Protein AF-A0A3S8SAX3-F1 (afdb_monomer_lite)

Radius of gyration: 21.67 Å; chains: 1; bounding box: 53×35×50 Å

Structure (mmCIF, N/CA/C/O backbone):
data_AF-A0A3S8SAX3-F1
#
_entry.id   AF-A0A3S8SAX3-F1
#
loop_
_atom_site.group_PDB
_atom_site.id
_atom_site.type_symbol
_atom_site.label_atom_id
_atom_site.label_alt_id
_atom_site.label_comp_id
_atom_site.label_asym_id
_atom_site.label_entity_id
_atom_site.label_seq_id
_atom_site.pdbx_PDB_ins_code
_atom_site.Cartn_x
_atom_site.Cartn_y
_atom_site.Cartn_z
_atom_site.occupancy
_atom_site.B_iso_or_equiv
_atom_site.auth_seq_id
_atom_site.auth_comp_id
_atom_site.auth_asym_id
_atom_site.auth_atom_id
_atom_site.pdbx_PDB_model_num
ATOM 1 N N . MET A 1 1 ? 26.291 -13.967 -20.098 1.00 47.25 1 MET A N 1
ATOM 2 C CA . MET A 1 1 ? 26.233 -12.532 -19.751 1.00 47.25 1 MET A CA 1
ATOM 3 C C . MET A 1 1 ? 26.384 -11.761 -21.045 1.00 47.25 1 MET A C 1
ATOM 5 O O . MET A 1 1 ? 27.434 -11.893 -21.641 1.00 47.25 1 MET A O 1
ATOM 9 N N . ASN A 1 2 ? 25.347 -11.063 -21.510 1.00 34.44 2 ASN A N 1
ATOM 10 C CA . ASN A 1 2 ? 25.427 -10.096 -22.610 1.00 34.44 2 ASN A CA 1
ATOM 11 C C . ASN A 1 2 ? 24.348 -9.038 -22.366 1.00 34.44 2 ASN A C 1
ATOM 13 O O . ASN A 1 2 ? 23.175 -9.381 -22.233 1.00 34.44 2 ASN A O 1
ATOM 17 N N . VAL A 1 3 ? 24.758 -7.776 -22.246 1.00 44.22 3 VAL A N 1
ATOM 18 C CA . VAL A 1 3 ? 23.877 -6.632 -21.983 1.00 44.22 3 VAL A CA 1
ATOM 19 C C . VAL A 1 3 ? 24.352 -5.479 -22.855 1.00 44.22 3 VAL A C 1
ATOM 21 O O . VAL A 1 3 ? 25.465 -5.005 -22.658 1.00 44.22 3 VAL A O 1
ATOM 24 N N . TRP A 1 4 ? 23.524 -5.030 -23.798 1.00 46.09 4 TRP A N 1
ATOM 25 C CA . TRP A 1 4 ? 23.730 -3.771 -24.519 1.00 46.09 4 TRP A CA 1
ATOM 26 C C . TRP A 1 4 ? 22.393 -3.190 -24.969 1.00 46.09 4 TRP A C 1
ATOM 28 O O . TRP A 1 4 ? 21.676 -3.818 -25.742 1.00 46.09 4 TRP A O 1
ATOM 38 N N . LEU A 1 5 ? 22.074 -1.987 -24.486 1.00 54.28 5 LEU A N 1
ATOM 39 C CA . LEU A 1 5 ? 20.895 -1.203 -24.860 1.00 54.28 5 LEU A CA 1
ATOM 40 C C . LEU A 1 5 ? 21.219 0.305 -24.816 1.00 54.28 5 LEU A C 1
ATOM 42 O O . LEU A 1 5 ? 22.163 0.708 -24.131 1.00 54.28 5 LEU A O 1
ATOM 46 N N . PRO A 1 6 ? 20.484 1.127 -25.591 1.00 46.47 6 PRO A N 1
ATOM 47 C CA . PRO A 1 6 ? 20.923 2.444 -26.051 1.00 46.47 6 PRO A CA 1
ATOM 48 C C . PRO A 1 6 ? 21.051 3.492 -24.931 1.00 46.47 6 PRO A C 1
ATOM 50 O O . PRO A 1 6 ? 20.466 3.343 -23.854 1.00 46.47 6 PRO A O 1
ATOM 53 N N . PRO A 1 7 ? 21.810 4.578 -25.178 1.00 49.22 7 PRO A N 1
ATOM 54 C CA . PRO A 1 7 ? 22.064 5.616 -24.187 1.00 49.22 7 PRO A CA 1
ATOM 55 C C . PRO A 1 7 ? 20.775 6.304 -23.727 1.00 49.22 7 PRO A C 1
ATOM 57 O O . PRO A 1 7 ? 19.848 6.552 -24.502 1.00 49.22 7 PRO A O 1
ATOM 60 N N . LYS A 1 8 ? 20.743 6.670 -22.444 1.00 50.56 8 LYS A N 1
ATOM 61 C CA . LYS A 1 8 ? 19.653 7.438 -21.836 1.00 50.56 8 LYS A CA 1
ATOM 62 C C . LYS A 1 8 ? 19.552 8.812 -22.524 1.00 50.56 8 LYS A C 1
ATOM 64 O O . LYS A 1 8 ? 20.523 9.574 -22.517 1.00 50.56 8 LYS A O 1
ATOM 69 N N . ARG A 1 9 ? 18.391 9.148 -23.116 1.00 52.78 9 ARG A N 1
ATOM 70 C CA . ARG A 1 9 ? 18.131 10.483 -23.702 1.00 52.78 9 ARG A CA 1
ATOM 71 C C . ARG A 1 9 ? 18.421 11.561 -22.645 1.00 52.78 9 ARG A C 1
ATOM 73 O O . ARG A 1 9 ? 17.818 11.549 -21.578 1.00 52.78 9 ARG A O 1
ATOM 80 N N . GLY A 1 10 ? 19.358 12.465 -22.942 1.00 56.50 10 GLY A N 1
ATOM 81 C CA . GLY A 1 10 ? 19.693 13.625 -22.103 1.00 56.50 10 GLY A CA 1
ATOM 82 C C . GLY A 1 10 ? 20.978 13.527 -21.270 1.00 56.50 10 GLY A C 1
ATOM 83 O O . GLY A 1 10 ? 21.376 14.526 -20.682 1.00 56.50 10 GLY A O 1
ATOM 84 N N . SER A 1 11 ? 21.678 12.387 -21.238 1.00 58.81 11 SER A N 1
ATOM 85 C CA . SER A 1 11 ? 22.960 12.274 -20.518 1.00 58.81 11 SER A CA 1
ATOM 86 C C . SER A 1 11 ? 24.040 11.626 -21.379 1.00 58.81 11 SER A C 1
ATOM 88 O O . SER A 1 11 ? 24.115 10.399 -21.470 1.00 58.81 11 SER A O 1
ATOM 90 N N . LYS A 1 12 ? 24.891 12.453 -22.006 1.00 58.94 12 LYS A N 1
ATOM 91 C CA . LYS A 1 12 ? 26.081 11.986 -22.735 1.00 58.94 12 LYS A CA 1
ATOM 92 C C . LYS A 1 12 ? 26.962 11.157 -21.786 1.00 58.94 12 LYS A C 1
ATOM 94 O O . LYS A 1 12 ? 27.283 11.614 -20.695 1.00 58.94 12 LYS A O 1
ATOM 99 N N . GLY A 1 13 ? 27.312 9.934 -22.188 1.00 64.06 13 GLY A N 1
ATOM 100 C CA . GLY A 1 13 ? 28.240 9.063 -21.452 1.00 64.06 13 GLY A CA 1
ATOM 101 C C . GLY A 1 13 ? 27.649 8.198 -20.329 1.00 64.06 13 GLY A C 1
ATOM 102 O O . GLY A 1 13 ? 28.411 7.508 -19.662 1.00 64.06 13 GLY A O 1
ATOM 103 N N . LYS A 1 14 ? 26.324 8.187 -20.107 1.00 69.12 14 LYS A N 1
ATOM 104 C CA . LYS A 1 14 ? 25.689 7.281 -19.127 1.00 69.12 14 LYS A CA 1
ATOM 105 C C . LYS A 1 14 ? 24.971 6.127 -19.830 1.00 69.12 14 LYS A C 1
ATOM 107 O O . LYS A 1 14 ? 24.024 6.351 -20.587 1.00 69.12 14 LYS A O 1
ATOM 112 N N . TYR A 1 15 ? 25.404 4.903 -19.541 1.00 76.00 15 TYR A N 1
ATOM 113 C CA . TYR A 1 15 ? 24.783 3.664 -20.013 1.00 76.00 15 TYR A CA 1
ATOM 114 C C . TYR A 1 15 ? 23.818 3.115 -18.957 1.00 76.00 15 TYR A C 1
ATOM 116 O O . TYR A 1 15 ? 24.064 3.247 -17.757 1.00 76.00 15 TYR A O 1
ATOM 124 N N . LEU A 1 16 ? 22.720 2.498 -19.398 1.00 77.75 16 LEU A N 1
ATOM 125 C CA . LEU A 1 16 ? 21.831 1.721 -18.535 1.00 77.75 16 LEU A CA 1
ATOM 126 C C . LEU A 1 16 ? 22.184 0.241 -18.697 1.00 77.75 16 LEU A C 1
ATOM 128 O O . LEU A 1 16 ? 22.093 -0.296 -19.798 1.00 77.75 16 LEU A O 1
ATOM 132 N N . VAL A 1 17 ? 22.574 -0.413 -17.604 1.00 85.19 17 VAL A N 1
ATOM 133 C CA . VAL A 1 17 ? 22.910 -1.841 -17.589 1.00 85.19 17 VAL A CA 1
ATOM 134 C C . VAL A 1 17 ? 21.845 -2.578 -16.788 1.00 85.19 17 VAL A C 1
ATOM 136 O O . VAL A 1 17 ? 21.613 -2.261 -15.624 1.00 85.19 17 VAL A O 1
ATOM 139 N N . LEU A 1 18 ? 21.197 -3.557 -17.418 1.00 86.75 18 LEU A N 1
ATOM 140 C CA . LEU A 1 18 ? 20.241 -4.457 -16.777 1.00 86.75 18 LEU A CA 1
ATOM 141 C C . LEU A 1 18 ? 20.838 -5.863 -16.741 1.00 86.75 18 LEU A C 1
ATOM 143 O O . LEU A 1 18 ? 21.164 -6.416 -17.787 1.00 86.75 18 LEU A O 1
ATOM 147 N N . ALA A 1 19 ? 20.979 -6.437 -15.549 1.00 89.00 19 ALA A N 1
ATOM 148 C CA . ALA A 1 19 ? 21.470 -7.796 -15.351 1.00 89.00 19 ALA A CA 1
ATOM 149 C C . ALA A 1 19 ? 20.347 -8.691 -14.814 1.00 89.00 19 ALA A C 1
ATOM 151 O O . ALA A 1 19 ? 19.509 -8.245 -14.033 1.00 89.00 19 ALA A O 1
ATOM 152 N N . THR A 1 20 ? 20.338 -9.957 -15.227 1.00 88.62 20 THR A N 1
ATOM 153 C CA . THR A 1 20 ? 19.369 -10.961 -14.773 1.00 88.62 20 THR A CA 1
ATOM 154 C C . THR A 1 20 ? 20.071 -12.281 -14.481 1.00 88.62 20 THR A C 1
ATOM 156 O O . THR A 1 20 ? 21.075 -12.613 -15.113 1.00 88.62 20 THR A O 1
ATOM 159 N N . THR A 1 21 ? 19.530 -13.041 -13.531 1.00 93.06 21 THR A N 1
ATOM 160 C CA . THR A 1 21 ? 19.934 -14.425 -13.242 1.00 93.06 21 THR A CA 1
ATOM 161 C C . THR A 1 21 ? 19.251 -15.434 -14.169 1.00 93.06 21 THR A C 1
ATOM 163 O O . THR A 1 21 ? 19.643 -16.597 -14.210 1.00 93.06 21 THR A O 1
ATOM 166 N N . GLN A 1 22 ? 18.243 -15.010 -14.938 1.00 89.19 22 GLN A N 1
ATOM 167 C CA . GLN A 1 22 ? 17.501 -15.872 -15.856 1.00 89.19 22 GLN A CA 1
ATOM 168 C C . GLN A 1 22 ? 18.066 -15.783 -17.278 1.00 89.19 22 GLN A C 1
ATOM 170 O O . GLN A 1 22 ? 17.759 -14.862 -18.032 1.00 89.19 22 GLN A O 1
ATOM 175 N N . TYR A 1 23 ? 18.866 -16.776 -17.667 1.00 88.50 23 TYR A N 1
ATOM 176 C CA . TYR A 1 23 ? 19.577 -16.790 -18.955 1.00 88.50 23 TYR A CA 1
ATOM 177 C C . TYR A 1 23 ? 18.704 -17.083 -20.182 1.00 88.50 23 TYR A C 1
ATOM 179 O O . TYR A 1 23 ? 19.167 -16.911 -21.304 1.00 88.50 23 TYR A O 1
ATOM 187 N N . LYS A 1 24 ? 17.467 -17.550 -19.981 1.00 93.62 24 LYS A N 1
ATOM 188 C CA . LYS A 1 24 ? 16.535 -17.893 -21.067 1.00 93.62 24 LYS A CA 1
ATOM 189 C C . LYS A 1 24 ? 15.684 -16.708 -21.538 1.00 93.62 24 LYS A C 1
ATOM 191 O O . LYS A 1 24 ? 14.999 -16.844 -22.542 1.00 93.62 24 LYS A O 1
ATOM 196 N N . LEU A 1 25 ? 15.707 -15.584 -20.816 1.00 89.50 25 LEU A N 1
ATOM 197 C CA . LEU A 1 25 ? 14.900 -14.411 -21.147 1.00 89.50 25 LEU A CA 1
ATOM 198 C C . LEU A 1 25 ? 15.480 -13.658 -22.342 1.00 89.50 25 LEU A C 1
ATOM 200 O O . LEU A 1 25 ? 16.682 -13.379 -22.403 1.00 89.50 25 LEU A O 1
ATOM 204 N N . HIS A 1 26 ? 14.600 -13.252 -23.246 1.00 90.94 26 HIS A N 1
ATOM 205 C CA . HIS A 1 26 ? 14.940 -12.356 -24.336 1.00 90.94 26 HIS A CA 1
ATOM 206 C C . HIS A 1 26 ? 15.155 -10.924 -23.795 1.00 90.94 26 HIS A C 1
ATOM 208 O O . HIS A 1 26 ? 14.467 -10.510 -22.856 1.00 90.94 26 HIS A O 1
ATOM 214 N N . PRO A 1 27 ? 16.061 -10.108 -24.373 1.00 87.25 27 PRO A N 1
ATOM 215 C CA . PRO A 1 27 ? 16.318 -8.738 -23.910 1.00 87.25 27 PRO A CA 1
ATOM 216 C C . PRO A 1 27 ? 15.066 -7.870 -23.694 1.00 87.25 27 PRO A C 1
ATOM 218 O O . PRO A 1 27 ? 14.980 -7.137 -22.711 1.00 87.25 27 PRO A O 1
ATOM 221 N N . GLN A 1 28 ? 14.067 -7.979 -24.568 1.00 87.44 28 GLN A N 1
ATOM 222 C CA . GLN A 1 28 ? 12.785 -7.278 -24.466 1.00 87.44 28 GLN A CA 1
ATOM 223 C C . GLN A 1 28 ? 12.031 -7.652 -23.184 1.00 87.44 28 GLN A C 1
ATOM 225 O O . GLN A 1 28 ? 11.483 -6.774 -22.522 1.00 87.44 28 GLN A O 1
ATOM 230 N N . GLU A 1 29 ? 12.038 -8.925 -22.793 1.00 89.44 29 GLU A N 1
ATOM 231 C CA . GLU A 1 29 ? 11.393 -9.393 -21.562 1.00 89.44 29 GLU A CA 1
ATOM 232 C C . GLU A 1 29 ? 12.104 -8.842 -20.323 1.00 89.44 29 GLU A C 1
ATOM 234 O O . GLU A 1 29 ? 11.449 -8.437 -19.363 1.00 89.44 29 GLU A O 1
ATOM 239 N N . ILE A 1 30 ? 13.438 -8.735 -20.368 1.00 90.50 30 ILE A N 1
ATOM 240 C CA . ILE A 1 30 ? 14.241 -8.115 -19.302 1.00 90.50 30 ILE A CA 1
ATOM 241 C C . ILE A 1 30 ? 13.859 -6.638 -19.135 1.00 90.50 30 ILE A C 1
ATOM 243 O O . ILE A 1 30 ? 13.653 -6.181 -18.008 1.00 90.50 30 ILE A O 1
ATOM 247 N N . ILE A 1 31 ? 13.718 -5.894 -20.240 1.00 88.56 31 ILE A N 1
ATOM 248 C CA . ILE A 1 31 ? 13.263 -4.494 -20.207 1.00 88.56 31 ILE A CA 1
ATOM 249 C C . ILE A 1 31 ? 11.857 -4.402 -19.601 1.00 88.56 31 ILE A C 1
ATOM 251 O O . ILE A 1 31 ? 11.629 -3.566 -18.727 1.00 88.56 31 ILE A O 1
ATOM 255 N N . GLN A 1 32 ? 10.924 -5.255 -20.033 1.00 87.19 32 GLN A N 1
ATOM 256 C CA . GLN A 1 32 ? 9.540 -5.246 -19.542 1.00 87.19 32 GLN A CA 1
ATOM 257 C C . GLN A 1 32 ? 9.457 -5.562 -18.045 1.00 87.19 32 GLN A C 1
ATOM 259 O O . GLN A 1 32 ? 8.774 -4.861 -17.295 1.00 87.19 32 GLN A O 1
ATOM 264 N N . LEU A 1 33 ? 10.194 -6.575 -17.582 1.00 88.06 33 LEU A N 1
ATOM 265 C CA . LEU A 1 33 ? 10.298 -6.914 -16.162 1.00 88.06 33 LEU A CA 1
ATOM 266 C C . LEU A 1 33 ? 10.878 -5.754 -15.353 1.00 88.06 33 LEU A C 1
ATOM 268 O O . LEU A 1 33 ? 10.320 -5.392 -14.317 1.00 88.06 33 LEU A O 1
ATOM 272 N N . TYR A 1 34 ? 11.946 -5.121 -15.845 1.00 88.81 34 TYR A N 1
ATOM 273 C CA . TYR A 1 34 ? 12.516 -3.946 -15.189 1.00 88.81 34 TYR A CA 1
ATOM 274 C C . TYR A 1 34 ? 11.546 -2.755 -15.189 1.00 88.81 34 TYR A C 1
ATOM 276 O O . TYR A 1 34 ? 11.488 -2.010 -14.212 1.00 88.81 34 TYR A O 1
ATOM 284 N N . GLY A 1 35 ? 10.726 -2.605 -16.231 1.00 85.19 35 GLY A N 1
ATOM 285 C CA . GLY A 1 35 ? 9.665 -1.599 -16.301 1.00 85.19 35 GLY A CA 1
ATOM 286 C C . GLY A 1 35 ? 8.662 -1.707 -15.148 1.00 85.19 35 GLY A C 1
ATOM 287 O O . GLY A 1 35 ? 8.238 -0.686 -14.602 1.00 85.19 35 GLY A O 1
ATOM 288 N N . ARG A 1 36 ? 8.355 -2.929 -14.684 1.00 84.75 36 ARG A N 1
ATOM 289 C CA . ARG A 1 36 ? 7.470 -3.150 -13.523 1.00 84.75 36 ARG A CA 1
ATOM 290 C C . ARG A 1 36 ? 8.022 -2.544 -12.230 1.00 84.75 36 ARG A C 1
ATOM 292 O O . ARG A 1 36 ? 7.231 -2.182 -11.363 1.00 84.75 36 ARG A O 1
ATOM 299 N N . ARG A 1 37 ? 9.343 -2.346 -12.112 1.00 87.75 37 ARG A N 1
ATOM 300 C CA . ARG A 1 37 ? 9.979 -1.693 -10.953 1.00 87.75 37 ARG A CA 1
ATOM 301 C C . ARG A 1 37 ? 9.391 -0.308 -10.680 1.00 87.75 37 ARG A C 1
ATOM 303 O O . ARG A 1 37 ? 9.240 0.057 -9.523 1.00 87.75 37 ARG A O 1
ATOM 310 N N . TRP A 1 38 ? 9.010 0.449 -11.712 1.00 85.75 38 TRP A N 1
ATOM 311 C CA . TRP A 1 38 ? 8.440 1.795 -11.549 1.00 85.75 38 TRP A CA 1
ATOM 312 C C . TRP A 1 38 ? 7.131 1.811 -10.742 1.00 85.75 38 TRP A C 1
ATOM 314 O O . TRP A 1 38 ? 6.785 2.815 -10.113 1.00 85.75 38 TRP A O 1
ATOM 324 N N . LYS A 1 39 ? 6.405 0.686 -10.702 1.00 84.12 39 LYS A N 1
ATOM 325 C CA . LYS A 1 39 ? 5.163 0.579 -9.929 1.00 84.12 39 LYS A CA 1
ATOM 326 C C . LYS A 1 39 ? 5.391 0.815 -8.433 1.00 84.12 39 LYS A C 1
ATOM 328 O O . LYS A 1 39 ? 4.523 1.409 -7.804 1.00 84.12 39 LYS A O 1
ATOM 333 N N . ILE A 1 40 ? 6.563 0.474 -7.883 1.00 87.94 40 ILE A N 1
ATOM 334 C CA . ILE A 1 40 ? 6.866 0.743 -6.466 1.00 87.94 40 ILE A CA 1
ATOM 335 C C . ILE A 1 40 ? 7.036 2.241 -6.176 1.00 87.94 40 ILE A C 1
ATOM 337 O O . ILE A 1 40 ? 6.621 2.722 -5.127 1.00 87.94 40 ILE A O 1
ATOM 341 N N . GLU A 1 41 ? 7.599 3.006 -7.116 1.00 88.62 41 GLU A N 1
ATOM 342 C CA . GLU A 1 41 ? 7.732 4.463 -6.980 1.00 88.62 41 GLU A CA 1
ATOM 343 C C . GLU A 1 41 ? 6.355 5.131 -7.038 1.00 88.62 41 GLU A C 1
ATOM 345 O O . GLU A 1 41 ? 6.071 6.054 -6.274 1.00 88.62 41 GLU A O 1
ATOM 350 N N . THR A 1 42 ? 5.475 4.605 -7.895 1.00 85.88 42 THR A N 1
ATOM 351 C CA . THR A 1 42 ? 4.079 5.053 -7.999 1.00 85.88 42 THR A CA 1
ATOM 352 C C . THR A 1 42 ? 3.313 4.766 -6.704 1.00 85.88 42 THR A C 1
ATOM 354 O O . THR A 1 42 ? 2.661 5.669 -6.181 1.00 85.88 42 THR A O 1
ATOM 357 N N . TYR A 1 43 ? 3.477 3.563 -6.135 1.00 89.25 43 TYR A N 1
ATOM 358 C CA . TYR A 1 43 ? 2.957 3.207 -4.812 1.00 89.25 43 TYR A CA 1
ATOM 359 C C . TYR A 1 43 ? 3.426 4.193 -3.740 1.00 89.25 43 TYR A C 1
ATOM 361 O O . TYR A 1 43 ? 2.603 4.825 -3.086 1.00 89.25 43 TYR A O 1
ATOM 369 N N . PHE A 1 44 ? 4.740 4.395 -3.584 1.00 91.00 44 PHE A N 1
ATOM 370 C CA . PHE A 1 44 ? 5.257 5.285 -2.541 1.00 91.00 44 PHE A CA 1
ATOM 371 C C . PHE A 1 44 ? 4.818 6.738 -2.726 1.00 91.00 44 PHE A C 1
ATOM 373 O O . PHE A 1 44 ? 4.652 7.452 -1.735 1.00 91.00 44 PHE A O 1
ATOM 380 N N . LYS A 1 45 ? 4.625 7.190 -3.970 1.00 89.69 45 LYS A N 1
ATOM 381 C CA . LYS A 1 45 ? 4.064 8.513 -4.253 1.00 89.69 45 LYS A CA 1
ATOM 382 C C . LYS A 1 45 ? 2.621 8.610 -3.752 1.00 89.69 45 LYS A C 1
ATOM 384 O O . LYS A 1 45 ? 2.319 9.514 -2.976 1.00 89.69 45 LYS A O 1
ATOM 389 N N . ALA A 1 46 ? 1.766 7.665 -4.137 1.00 88.38 46 ALA A N 1
ATOM 390 C CA . ALA A 1 46 ? 0.365 7.627 -3.723 1.00 88.38 46 ALA A CA 1
ATOM 391 C C . ALA A 1 46 ? 0.204 7.449 -2.206 1.00 88.38 46 ALA A C 1
ATOM 393 O O . ALA A 1 46 ? -0.545 8.187 -1.571 1.00 88.38 46 ALA A O 1
ATOM 394 N N . ALA A 1 47 ? 0.961 6.531 -1.606 1.00 90.19 47 ALA A N 1
ATOM 395 C CA . ALA A 1 47 ? 0.908 6.248 -0.178 1.00 90.19 47 ALA A CA 1
ATOM 396 C C . ALA A 1 47 ? 1.287 7.470 0.674 1.00 90.19 47 ALA A C 1
ATOM 398 O O . ALA A 1 47 ? 0.668 7.731 1.701 1.00 90.19 47 ALA A O 1
ATOM 399 N N . LYS A 1 48 ? 2.277 8.264 0.247 1.00 90.12 48 LYS A N 1
ATOM 400 C CA . LYS A 1 48 ? 2.629 9.520 0.932 1.00 90.12 48 LYS A CA 1
ATOM 401 C C . LYS A 1 48 ? 1.584 10.614 0.714 1.00 90.12 48 LYS A C 1
ATOM 403 O O . LYS A 1 48 ? 1.269 11.337 1.653 1.00 90.12 48 LYS A O 1
ATOM 408 N N . GLN A 1 49 ? 1.090 10.758 -0.517 1.00 89.06 49 GLN A N 1
ATOM 409 C CA . GLN A 1 49 ? 0.197 11.854 -0.895 1.00 89.06 49 GLN A CA 1
ATOM 410 C C . GLN A 1 49 ? -1.214 11.683 -0.324 1.00 89.06 49 GLN A C 1
ATOM 412 O O . GLN A 1 49 ? -1.749 12.629 0.249 1.00 89.06 49 GLN A O 1
ATOM 417 N N . TYR A 1 50 ? -1.789 10.490 -0.463 1.00 86.00 50 TYR A N 1
ATOM 418 C CA . TYR A 1 50 ? -3.186 10.212 -0.127 1.00 86.00 50 TYR A CA 1
ATOM 419 C C . TYR A 1 50 ? -3.318 9.451 1.193 1.00 86.00 50 TYR A C 1
ATOM 421 O O . TYR A 1 50 ? -4.123 9.810 2.038 1.00 86.00 50 TYR A O 1
ATOM 429 N N . LEU A 1 51 ? -2.460 8.456 1.431 1.00 85.56 51 LEU A N 1
ATOM 430 C CA . LEU A 1 51 ? -2.581 7.553 2.587 1.00 85.56 51 LEU A CA 1
ATOM 431 C C . LEU A 1 51 ? -1.708 7.953 3.783 1.00 85.56 51 LEU A C 1
ATOM 433 O O . LEU A 1 51 ? -1.474 7.152 4.684 1.00 85.56 51 LEU A O 1
ATOM 437 N N . ALA A 1 52 ? -1.192 9.185 3.775 1.00 87.06 52 ALA A N 1
ATOM 438 C CA . ALA A 1 52 ? -0.451 9.782 4.880 1.00 87.06 52 ALA A CA 1
ATOM 439 C C . ALA A 1 52 ? 0.761 8.962 5.382 1.00 87.06 52 ALA A C 1
ATOM 441 O O . ALA A 1 52 ? 1.175 9.127 6.529 1.00 87.06 52 ALA A O 1
ATOM 442 N N . LEU A 1 53 ? 1.388 8.120 4.547 1.00 88.75 53 LEU A N 1
ATOM 443 C CA . LEU A 1 53 ? 2.481 7.216 4.955 1.00 88.75 53 LEU A CA 1
ATOM 444 C C . LEU A 1 53 ? 3.612 7.916 5.741 1.00 88.75 53 LEU A C 1
ATOM 446 O O . LEU A 1 53 ? 4.243 7.319 6.605 1.00 88.75 53 LEU A O 1
ATOM 450 N N . ASN A 1 54 ? 3.876 9.191 5.452 1.00 88.75 54 ASN A N 1
ATOM 451 C CA . ASN A 1 54 ? 4.926 9.996 6.081 1.00 88.75 54 ASN A CA 1
ATOM 452 C C . ASN A 1 54 ? 4.440 10.922 7.213 1.00 88.75 54 ASN A C 1
ATOM 454 O O . ASN A 1 54 ? 5.204 11.788 7.633 1.00 88.75 54 ASN A O 1
ATOM 458 N N . LYS A 1 55 ? 3.190 10.794 7.673 1.00 87.50 55 LYS A N 1
ATOM 459 C CA . LYS A 1 55 ? 2.596 11.672 8.700 1.00 87.50 55 LYS A CA 1
ATOM 460 C C . LYS A 1 55 ? 2.385 10.995 10.059 1.00 87.50 55 LYS A C 1
ATOM 462 O O . LYS A 1 55 ? 1.877 11.635 10.974 1.00 87.50 55 LYS A O 1
ATOM 467 N N . SER A 1 56 ? 2.761 9.725 10.206 1.00 86.12 56 SER A N 1
ATOM 468 C CA . SER A 1 56 ? 2.641 9.022 11.486 1.00 86.12 56 SER A CA 1
ATOM 469 C C . SER A 1 56 ? 3.557 9.632 12.548 1.00 86.12 56 SER A C 1
ATOM 471 O O . SER A 1 56 ? 4.732 9.891 12.292 1.00 86.12 56 SER A O 1
ATOM 473 N N . GLN A 1 57 ? 3.020 9.828 13.753 1.00 89.56 57 GLN A N 1
ATOM 474 C CA . GLN A 1 57 ? 3.773 10.245 14.944 1.00 89.56 57 GLN A CA 1
ATOM 475 C C . GLN A 1 57 ? 4.117 9.061 15.867 1.00 89.56 57 GLN A C 1
AT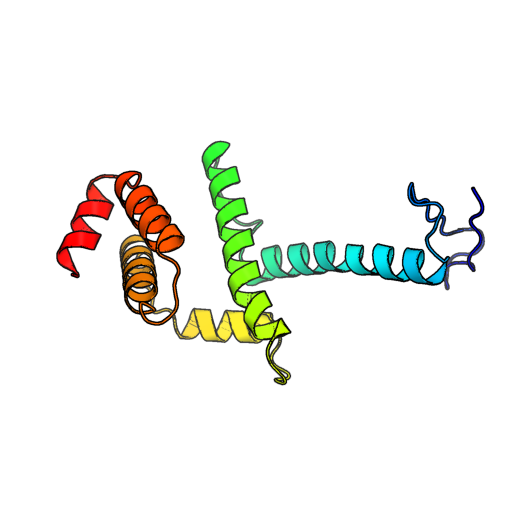OM 477 O O . GLN A 1 57 ? 4.657 9.263 16.956 1.00 89.56 57 GLN A O 1
ATOM 482 N N . ILE A 1 58 ? 3.807 7.828 15.449 1.00 90.25 58 ILE A N 1
ATOM 483 C CA . ILE A 1 58 ? 4.016 6.617 16.247 1.00 90.25 58 ILE A CA 1
ATOM 484 C C . ILE A 1 58 ? 5.514 6.406 16.504 1.00 90.25 58 ILE A C 1
ATOM 486 O O . ILE A 1 58 ? 6.314 6.337 15.573 1.00 90.25 58 ILE A O 1
ATOM 490 N N . GLN A 1 59 ? 5.884 6.272 17.778 1.00 90.69 59 GLN A N 1
ATOM 491 C CA . GLN A 1 59 ? 7.278 6.097 18.209 1.00 90.69 59 GLN A CA 1
ATOM 492 C C . GLN A 1 59 ? 7.666 4.626 18.426 1.00 90.69 59 GLN A C 1
ATOM 494 O O . GLN A 1 59 ? 8.850 4.301 18.436 1.00 90.69 59 GLN A O 1
ATOM 499 N N . SER A 1 60 ? 6.693 3.728 18.612 1.00 94.81 60 SER A N 1
ATOM 500 C CA . SER A 1 60 ? 6.961 2.298 18.779 1.00 94.81 60 SER A CA 1
ATOM 501 C C . SER A 1 60 ? 7.260 1.636 17.435 1.00 94.81 60 SER A C 1
ATOM 503 O O . SER A 1 60 ? 6.591 1.902 16.437 1.00 94.81 60 SER A O 1
ATOM 505 N N . TYR A 1 61 ? 8.245 0.736 17.415 1.00 92.62 61 TYR A N 1
ATOM 506 C CA . TYR A 1 61 ? 8.623 -0.001 16.208 1.00 92.62 61 TYR A CA 1
ATOM 507 C C . TYR A 1 61 ? 7.452 -0.825 15.656 1.00 92.62 61 TYR A C 1
ATOM 509 O O . TYR A 1 61 ? 7.066 -0.653 14.503 1.00 92.62 61 TYR A O 1
ATOM 517 N N . ASP A 1 62 ? 6.811 -1.631 16.508 1.00 92.69 62 ASP A N 1
ATOM 518 C CA . ASP A 1 62 ? 5.671 -2.464 16.106 1.00 92.69 62 ASP A CA 1
ATOM 519 C C . ASP A 1 62 ? 4.493 -1.623 15.602 1.00 92.69 62 ASP A C 1
ATOM 521 O O . ASP A 1 62 ? 3.817 -1.994 14.644 1.00 92.69 62 ASP A O 1
ATOM 525 N N . GLY A 1 63 ? 4.277 -0.449 16.202 1.00 89.31 63 GLY A N 1
ATOM 526 C CA . GLY A 1 63 ? 3.244 0.479 15.760 1.00 89.31 63 GLY A CA 1
ATOM 527 C C . GLY A 1 63 ? 3.557 1.099 14.394 1.00 89.31 63 GLY A C 1
ATOM 528 O O . GLY A 1 63 ? 2.652 1.250 13.576 1.00 89.31 63 GLY A O 1
ATOM 529 N N . GLN A 1 64 ? 4.825 1.406 14.102 1.00 91.12 64 GLN A N 1
ATOM 530 C CA . GLN A 1 64 ? 5.244 1.844 12.765 1.00 91.12 64 GLN A CA 1
ATOM 531 C C . GLN A 1 64 ? 5.087 0.724 11.732 1.00 91.12 64 GLN A C 1
ATOM 533 O O . GLN A 1 64 ? 4.589 0.978 10.635 1.00 91.12 64 GLN A O 1
ATOM 538 N N . CYS A 1 65 ? 5.449 -0.514 12.079 1.00 92.62 65 CYS A N 1
ATOM 539 C CA . CYS A 1 65 ? 5.229 -1.677 11.220 1.00 92.62 65 CYS A CA 1
ATOM 540 C C . CYS A 1 65 ? 3.740 -1.876 10.914 1.00 92.62 65 CYS A C 1
ATOM 542 O O . CYS A 1 65 ? 3.376 -2.027 9.748 1.00 92.62 65 CYS A O 1
ATOM 544 N N . GLY A 1 66 ? 2.883 -1.810 11.937 1.00 90.44 66 GLY A N 1
ATOM 545 C CA . GLY A 1 66 ? 1.431 -1.888 11.778 1.00 90.44 66 GLY A CA 1
ATOM 546 C C . GLY A 1 66 ? 0.884 -0.764 10.899 1.00 90.44 66 GLY A C 1
ATOM 547 O O . GLY A 1 66 ? 0.110 -1.024 9.982 1.00 90.44 66 GLY A O 1
ATOM 548 N N . TYR A 1 67 ? 1.344 0.471 11.110 1.00 90.38 67 TYR A N 1
ATOM 549 C CA . TYR A 1 67 ? 0.953 1.620 10.294 1.00 90.38 67 TYR A CA 1
ATOM 550 C C . TYR A 1 67 ? 1.305 1.426 8.814 1.00 90.38 67 TYR A C 1
ATOM 552 O O . TYR A 1 67 ? 0.442 1.568 7.951 1.00 90.38 67 TYR A O 1
ATOM 560 N N . ILE A 1 68 ? 2.548 1.032 8.516 1.00 92.12 68 ILE A N 1
ATOM 561 C CA . ILE A 1 68 ? 3.001 0.765 7.144 1.00 92.12 68 ILE A CA 1
ATOM 562 C C . ILE A 1 68 ? 2.187 -0.371 6.511 1.00 92.12 68 ILE A C 1
ATOM 564 O O . ILE A 1 68 ? 1.814 -0.267 5.342 1.00 92.12 68 ILE A O 1
ATOM 568 N N . ALA A 1 69 ? 1.898 -1.435 7.267 1.00 91.75 69 ALA A N 1
ATOM 569 C CA . ALA A 1 69 ? 1.111 -2.567 6.784 1.00 91.75 69 ALA A CA 1
ATOM 570 C C . ALA A 1 69 ? -0.325 -2.153 6.436 1.00 91.75 69 ALA A C 1
ATOM 572 O O . ALA A 1 69 ? -0.803 -2.476 5.351 1.00 91.75 69 ALA A O 1
ATOM 573 N N . VAL A 1 70 ? -0.987 -1.386 7.308 1.00 89.38 70 VAL A N 1
ATOM 574 C CA . VAL A 1 70 ? -2.333 -0.856 7.044 1.00 89.38 70 VAL A CA 1
ATOM 575 C C . VAL A 1 70 ? -2.318 0.063 5.825 1.00 89.38 70 VAL A C 1
ATOM 577 O O . VAL A 1 70 ? -3.134 -0.118 4.929 1.00 89.38 70 VAL A O 1
ATOM 580 N N . THR A 1 71 ? -1.358 0.987 5.720 1.00 90.31 71 THR A N 1
ATOM 581 C CA . THR A 1 71 ? -1.229 1.850 4.535 1.00 90.31 71 THR A CA 1
ATOM 582 C C . THR A 1 71 ? -1.049 1.046 3.241 1.00 90.31 71 THR A C 1
ATOM 584 O O . THR A 1 71 ? -1.655 1.387 2.224 1.00 90.31 71 THR A O 1
ATOM 587 N N . ALA A 1 72 ? -0.243 -0.020 3.265 1.00 90.69 72 ALA A N 1
ATOM 588 C CA . ALA A 1 72 ? -0.044 -0.894 2.109 1.00 90.69 72 ALA A CA 1
ATOM 589 C C . ALA A 1 72 ? -1.336 -1.631 1.721 1.00 90.69 72 ALA A C 1
ATOM 591 O O . ALA A 1 72 ? -1.709 -1.632 0.550 1.00 90.69 72 ALA A O 1
ATOM 592 N N . LEU A 1 73 ? -2.057 -2.180 2.703 1.00 90.00 73 LEU A N 1
ATOM 593 C CA . LEU A 1 73 ? -3.340 -2.854 2.484 1.00 90.00 73 LEU A CA 1
ATOM 594 C C . LEU A 1 73 ? -4.398 -1.903 1.914 1.00 90.00 73 LEU A C 1
ATOM 596 O O . LEU A 1 73 ? -5.075 -2.253 0.950 1.00 90.00 73 LEU A O 1
ATOM 600 N N . THR A 1 74 ? -4.510 -0.688 2.457 1.00 87.25 74 THR A N 1
ATOM 601 C CA . THR A 1 74 ? -5.440 0.328 1.942 1.00 87.25 74 THR A CA 1
ATOM 602 C C . THR A 1 74 ? -5.112 0.697 0.499 1.00 87.25 74 THR A C 1
ATOM 604 O O . THR A 1 74 ? -6.014 0.829 -0.326 1.00 87.25 74 THR A O 1
ATOM 607 N N . TYR A 1 75 ? -3.825 0.826 0.161 1.00 90.00 75 TYR A N 1
ATOM 608 C CA . TYR A 1 75 ? -3.418 1.047 -1.224 1.00 90.00 75 TYR A CA 1
ATOM 609 C C . TYR A 1 75 ? -3.831 -0.110 -2.129 1.00 90.00 75 TYR A C 1
ATOM 611 O O . TYR A 1 75 ? -4.368 0.136 -3.203 1.00 90.00 75 TYR A O 1
ATOM 619 N N . ASP A 1 76 ? -3.587 -1.358 -1.727 1.00 87.56 76 ASP A N 1
ATOM 620 C CA . ASP A 1 76 ? -3.930 -2.514 -2.555 1.00 87.56 76 ASP A CA 1
ATOM 621 C C . ASP A 1 76 ? -5.442 -2.622 -2.778 1.00 87.56 76 ASP A C 1
ATOM 623 O O . ASP A 1 76 ? -5.869 -2.904 -3.902 1.00 87.56 76 ASP A O 1
ATOM 627 N N . LEU A 1 77 ? -6.242 -2.300 -1.756 1.00 85.44 77 LEU A N 1
ATOM 628 C CA . LEU A 1 77 ? -7.701 -2.237 -1.846 1.00 85.44 77 LEU A CA 1
ATOM 629 C C . LEU A 1 77 ? -8.182 -1.169 -2.840 1.00 85.44 77 LEU A C 1
ATOM 631 O O . LEU A 1 77 ? -9.160 -1.400 -3.539 1.00 85.44 77 LEU A O 1
ATOM 635 N N . LEU A 1 78 ? -7.488 -0.030 -2.933 1.00 84.19 78 LEU A N 1
ATOM 636 C CA . LEU A 1 78 ? -7.778 1.052 -3.887 1.00 84.19 78 LEU A CA 1
ATOM 637 C C . LEU A 1 78 ? -7.260 0.752 -5.301 1.00 84.19 78 LEU A C 1
ATOM 639 O O . LEU A 1 78 ? -7.925 1.015 -6.300 1.00 84.19 78 LEU A O 1
ATOM 643 N N . ALA A 1 79 ? -6.063 0.183 -5.399 1.00 83.94 79 ALA A N 1
ATOM 644 C CA . ALA A 1 79 ? -5.406 -0.114 -6.664 1.00 83.94 79 ALA A CA 1
ATOM 645 C C . ALA A 1 79 ? -5.996 -1.353 -7.350 1.00 83.94 79 ALA A C 1
ATOM 647 O O . ALA A 1 79 ? -5.762 -1.578 -8.538 1.00 83.94 79 ALA A O 1
ATOM 648 N N . TRP A 1 80 ? -6.702 -2.217 -6.619 1.00 82.88 80 TRP A N 1
ATOM 649 C CA . TRP A 1 80 ? -7.441 -3.336 -7.198 1.00 82.88 80 TRP A CA 1
ATOM 650 C C 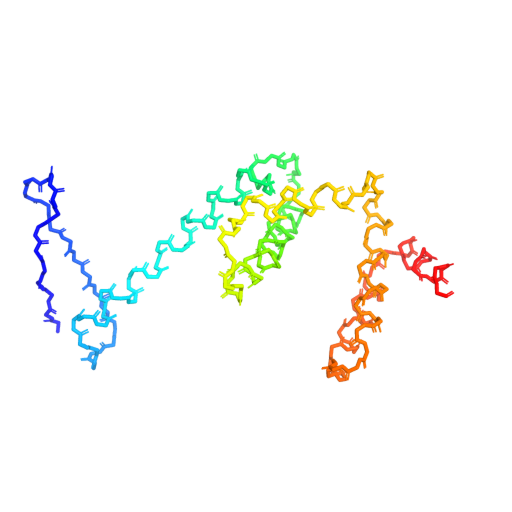. TRP A 1 80 ? -8.555 -2.868 -8.152 1.00 82.88 80 TRP A C 1
ATOM 652 O O . TRP A 1 80 ? -8.463 -3.201 -9.334 1.00 82.88 80 TRP A O 1
ATOM 662 N N . PRO A 1 81 ? -9.552 -2.067 -7.723 1.00 74.50 81 PRO A N 1
ATOM 663 C CA . PRO A 1 81 ? -10.602 -1.577 -8.608 1.00 74.50 81 PRO A CA 1
ATOM 664 C C . PRO A 1 81 ? -10.058 -0.687 -9.728 1.00 74.50 81 PRO A C 1
ATOM 666 O O . PRO A 1 81 ? -10.502 -0.863 -10.855 1.00 74.50 81 PRO A O 1
ATOM 669 N N . GLU A 1 82 ? -9.043 0.155 -9.484 1.00 78.06 82 GLU A N 1
ATOM 670 C CA . GLU A 1 82 ? -8.367 0.930 -10.549 1.00 78.06 82 GLU A CA 1
ATOM 671 C C . GLU A 1 82 ? -7.862 0.022 -11.688 1.00 78.06 82 GLU A C 1
ATOM 673 O O . GLU A 1 82 ? -7.968 0.352 -12.865 1.00 78.06 82 GLU A O 1
ATOM 678 N N . ARG A 1 83 ? -7.325 -1.159 -11.349 1.00 74.50 83 ARG A N 1
ATOM 679 C CA . ARG A 1 83 ? -6.789 -2.117 -12.330 1.00 74.50 83 ARG A CA 1
ATOM 680 C C . ARG A 1 83 ? -7.857 -2.956 -13.025 1.00 74.50 83 ARG A C 1
ATOM 682 O O . ARG A 1 83 ? -7.595 -3.441 -14.123 1.00 74.50 83 ARG A O 1
ATOM 689 N N . GLN A 1 84 ? -8.997 -3.179 -12.374 1.00 71.44 84 GLN A N 1
ATOM 690 C CA . GLN A 1 84 ? -10.110 -3.960 -12.927 1.00 71.44 84 GLN A CA 1
ATOM 691 C C . GLN A 1 84 ? -11.094 -3.095 -13.722 1.00 71.44 84 GLN A C 1
ATOM 693 O O . GLN A 1 84 ? -11.834 -3.614 -14.556 1.00 71.44 84 GLN A O 1
ATOM 698 N N . SER A 1 85 ? -11.132 -1.787 -13.467 1.00 59.84 85 SER A N 1
ATOM 699 C CA . SER A 1 85 ? -12.064 -0.887 -14.132 1.00 59.84 85 SER A CA 1
ATOM 700 C C . SER A 1 85 ? -11.621 -0.556 -15.561 1.00 59.84 85 SER A C 1
ATOM 702 O O . SER A 1 85 ? -10.447 -0.313 -15.815 1.00 59.84 85 SER A O 1
ATOM 704 N N . ILE A 1 86 ? -12.592 -0.478 -16.477 1.00 55.81 86 ILE A N 1
ATOM 705 C CA . ILE A 1 86 ? -12.468 0.188 -17.794 1.00 55.81 86 ILE A CA 1
ATOM 706 C C . ILE A 1 86 ? -12.540 1.728 -17.624 1.00 55.81 86 ILE A C 1
ATOM 708 O O . ILE A 1 86 ? -12.435 2.481 -18.582 1.00 55.81 86 ILE A O 1
ATOM 712 N N . ASP A 1 87 ? -12.770 2.187 -16.394 1.00 59.53 87 ASP A N 1
ATOM 713 C CA . ASP A 1 87 ? -13.018 3.572 -16.015 1.00 59.53 87 ASP A CA 1
ATOM 714 C C . ASP A 1 87 ? -11.716 4.394 -15.988 1.00 59.53 87 ASP A C 1
ATOM 716 O O . ASP A 1 87 ? -10.660 3.885 -15.615 1.00 59.53 87 ASP A O 1
ATOM 720 N N . ASP A 1 88 ? -11.808 5.675 -16.349 1.00 66.25 88 ASP A N 1
ATOM 721 C CA . ASP A 1 88 ? -10.692 6.634 -16.370 1.00 66.25 88 ASP A CA 1
ATOM 722 C C . ASP A 1 88 ? -10.349 7.187 -14.972 1.00 66.25 88 ASP A C 1
ATOM 724 O O . ASP A 1 88 ? -9.428 7.999 -14.824 1.00 66.25 88 ASP A O 1
ATOM 728 N N . ARG A 1 89 ? -11.088 6.781 -13.930 1.00 69.38 89 ARG A N 1
ATOM 729 C CA . ARG A 1 89 ? -10.855 7.226 -12.551 1.00 69.38 89 ARG A CA 1
ATOM 730 C C . ARG A 1 89 ? -9.458 6.853 -12.061 1.00 69.38 89 ARG A C 1
ATOM 732 O O . ARG A 1 89 ? -9.058 5.690 -12.050 1.00 69.38 89 ARG A O 1
ATOM 739 N N . THR A 1 90 ? -8.732 7.857 -11.580 1.00 79.69 90 THR A N 1
ATOM 740 C CA . THR A 1 90 ? -7.398 7.665 -11.013 1.00 79.69 90 THR A CA 1
ATOM 741 C C . THR A 1 90 ? -7.479 7.114 -9.590 1.00 79.69 90 THR A C 1
ATOM 743 O O . THR A 1 90 ? -8.474 7.293 -8.884 1.00 79.69 90 THR A O 1
ATOM 746 N N . LEU A 1 91 ? -6.384 6.524 -9.102 1.00 76.94 91 LEU A N 1
ATOM 747 C CA . LEU A 1 91 ? -6.263 6.136 -7.692 1.00 76.94 91 LEU A CA 1
ATOM 748 C C . LEU A 1 91 ? -6.541 7.291 -6.703 1.00 76.94 91 LEU A C 1
ATOM 750 O O . LEU A 1 91 ? -7.006 7.052 -5.591 1.00 76.94 91 LEU A O 1
ATOM 754 N N . GLY A 1 92 ? -6.274 8.540 -7.103 1.00 76.62 92 GLY A N 1
ATOM 755 C CA . GLY A 1 92 ? -6.623 9.722 -6.310 1.00 76.62 92 GLY A CA 1
ATOM 756 C C . GLY A 1 92 ? -8.134 9.936 -6.223 1.00 76.62 92 GLY A C 1
ATOM 757 O O . GLY A 1 92 ? -8.649 10.163 -5.133 1.00 76.62 92 GLY A O 1
ATOM 758 N N . ASP A 1 93 ? -8.847 9.797 -7.341 1.00 78.56 93 ASP A N 1
ATOM 759 C CA . ASP A 1 93 ? -10.308 9.948 -7.387 1.00 78.56 93 ASP A CA 1
ATOM 760 C C . ASP A 1 93 ? -11.001 8.874 -6.545 1.00 78.56 93 ASP A C 1
ATOM 762 O O . ASP A 1 93 ? -11.925 9.177 -5.793 1.00 78.56 93 ASP A O 1
ATOM 766 N N . LEU A 1 94 ? -10.508 7.631 -6.609 1.00 79.31 94 LEU A N 1
ATOM 767 C CA . LEU A 1 94 ? -10.988 6.535 -5.762 1.00 79.31 94 LEU A CA 1
ATOM 768 C C . LEU A 1 94 ? -10.763 6.826 -4.277 1.00 79.31 94 LEU A C 1
ATOM 770 O O . LEU A 1 94 ? -11.655 6.586 -3.467 1.00 79.31 94 LEU A O 1
ATOM 774 N N . PHE A 1 95 ? -9.602 7.380 -3.919 1.00 80.31 95 PHE A N 1
ATOM 775 C CA . PHE A 1 95 ? -9.329 7.786 -2.544 1.00 80.31 95 PHE A CA 1
ATOM 776 C C . PHE A 1 95 ? -10.301 8.873 -2.068 1.00 80.31 95 PHE A C 1
ATOM 778 O O . PHE A 1 95 ? -10.867 8.734 -0.988 1.00 80.31 95 PHE A O 1
ATOM 785 N N . TYR A 1 96 ? -10.526 9.926 -2.860 1.00 78.56 96 TYR A N 1
ATOM 786 C CA . TYR A 1 96 ? -11.453 10.999 -2.487 1.00 78.56 96 TYR A CA 1
ATOM 787 C C . TYR A 1 96 ? -12.893 10.501 -2.357 1.00 78.56 96 TYR A C 1
ATOM 789 O O . TYR A 1 96 ? -13.533 10.805 -1.357 1.00 78.56 96 TYR A O 1
ATOM 797 N N . LEU A 1 97 ? -13.367 9.681 -3.300 1.00 78.81 97 LEU A N 1
ATOM 798 C CA . LEU A 1 97 ? -14.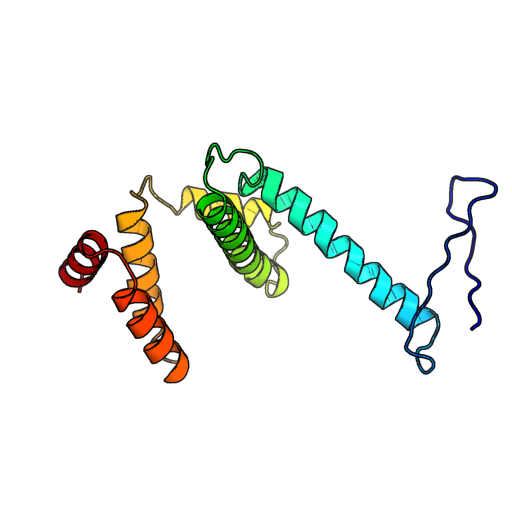686 9.044 -3.235 1.00 78.81 97 LEU A CA 1
ATOM 799 C C . LEU A 1 97 ? -14.846 8.187 -1.978 1.00 78.81 97 LEU A C 1
ATOM 801 O O . LEU A 1 97 ? -15.863 8.276 -1.299 1.00 78.81 97 LEU A O 1
ATOM 805 N N . MET A 1 98 ? -13.845 7.366 -1.652 1.00 72.38 98 MET A N 1
ATOM 806 C CA . MET A 1 98 ? -13.890 6.549 -0.439 1.00 72.38 98 MET A CA 1
ATOM 807 C C . MET A 1 98 ? -13.834 7.405 0.824 1.00 72.38 98 MET A C 1
ATOM 809 O O . MET A 1 98 ? -14.537 7.104 1.779 1.00 72.38 98 MET A O 1
ATOM 813 N N . ASN A 1 99 ? -13.038 8.473 0.836 1.00 72.38 99 ASN A N 1
ATOM 814 C CA . ASN A 1 99 ? -12.942 9.376 1.977 1.00 72.38 99 ASN A CA 1
ATOM 815 C C . ASN A 1 99 ? -14.211 10.222 2.172 1.00 72.38 99 ASN A C 1
ATOM 817 O O . ASN A 1 99 ? -14.535 10.558 3.299 1.00 72.38 99 ASN A O 1
ATOM 821 N N . GLU A 1 100 ? -14.925 10.569 1.099 1.00 72.06 100 GLU A N 1
ATOM 822 C CA . GLU A 1 100 ? -16.237 11.228 1.168 1.00 72.06 100 GLU A CA 1
ATOM 823 C C . GLU A 1 100 ? -17.336 10.251 1.610 1.00 72.06 100 GLU A C 1
ATOM 825 O O . GLU A 1 100 ? -18.230 10.614 2.371 1.00 72.06 100 GLU A O 1
ATOM 830 N N . ALA A 1 101 ? -17.254 8.994 1.163 1.00 63.03 101 ALA A N 1
ATOM 831 C CA . ALA A 1 101 ? -18.181 7.936 1.552 1.00 63.03 101 ALA A CA 1
ATOM 832 C C . ALA A 1 101 ? -17.956 7.423 2.985 1.00 63.03 101 ALA A C 1
ATOM 834 O O . ALA A 1 101 ? -18.856 6.804 3.553 1.00 63.03 101 ALA A O 1
ATOM 835 N N . LEU A 1 102 ? -16.773 7.652 3.562 1.00 62.28 102 LEU A N 1
ATOM 836 C CA . LEU A 1 102 ? -16.486 7.380 4.964 1.00 62.28 102 LEU A CA 1
ATOM 837 C C . LEU A 1 102 ? -16.981 8.572 5.800 1.00 62.28 102 LEU A C 1
ATOM 839 O O . LEU A 1 102 ? -16.356 9.631 5.757 1.00 62.28 102 LEU A O 1
ATOM 843 N N . PRO A 1 103 ? -18.076 8.443 6.577 1.00 61.53 103 PRO A N 1
ATOM 844 C CA . PRO A 1 103 ? -18.376 9.439 7.603 1.00 61.53 103 PRO A CA 1
ATOM 845 C C . PRO A 1 103 ? -17.196 9.543 8.587 1.00 61.53 103 PRO A C 1
ATOM 847 O O . PRO A 1 103 ? -16.381 8.620 8.650 1.00 61.53 103 PRO A O 1
ATOM 850 N N . ASP A 1 104 ? -17.110 10.633 9.364 1.00 62.22 104 ASP A N 1
ATOM 851 C CA . ASP A 1 104 ? -16.195 10.761 10.516 1.00 62.22 104 ASP A CA 1
ATOM 852 C C . ASP A 1 104 ? -16.540 9.678 11.554 1.00 62.22 104 ASP A C 1
ATOM 854 O O . ASP A 1 104 ? -17.240 9.905 12.540 1.00 62.22 104 ASP A O 1
ATOM 858 N N . LEU A 1 105 ? -16.112 8.457 11.267 1.00 64.88 105 LEU A N 1
ATOM 859 C CA . LEU A 1 105 ? -16.439 7.248 11.989 1.00 64.88 105 LEU A CA 1
ATOM 860 C C . LEU A 1 105 ? -15.236 6.916 12.862 1.00 64.88 105 LEU A C 1
ATOM 862 O O . LEU A 1 105 ? -14.091 6.922 12.387 1.00 64.88 105 LEU A O 1
ATOM 866 N N . ALA A 1 106 ? -15.464 6.639 14.144 1.00 70.00 106 ALA A N 1
ATOM 867 C CA . ALA A 1 106 ? -14.368 6.247 15.014 1.00 70.00 106 ALA A CA 1
ATOM 868 C C . ALA A 1 106 ? 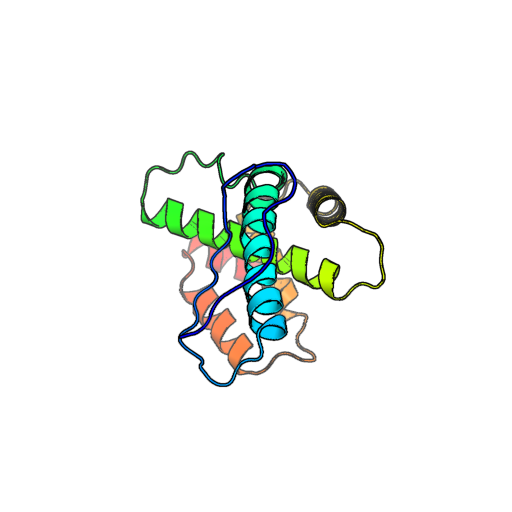-13.717 4.966 14.460 1.00 70.00 106 ALA A C 1
ATOM 870 O O . ALA A 1 106 ? -14.392 4.101 13.904 1.00 70.00 106 ALA A O 1
ATOM 871 N N . PHE A 1 107 ? -12.395 4.816 14.600 1.00 66.75 107 PHE A N 1
ATOM 872 C CA . PHE A 1 107 ? -11.667 3.653 14.063 1.00 66.75 107 PHE A CA 1
ATOM 873 C C . PHE A 1 107 ? -12.299 2.314 14.481 1.00 66.75 107 PHE A C 1
ATOM 875 O O . PHE A 1 107 ? -12.364 1.378 13.689 1.00 66.75 107 PHE A O 1
ATOM 882 N N . GLU A 1 108 ? -12.793 2.241 15.717 1.00 68.31 108 GLU A N 1
ATOM 883 C CA . GLU A 1 108 ? -13.514 1.087 16.256 1.00 68.31 108 GLU A CA 1
ATOM 884 C C . GLU A 1 108 ? -14.795 0.762 15.477 1.00 68.31 108 GLU A C 1
ATOM 886 O O . GLU A 1 108 ? -15.008 -0.387 15.095 1.00 68.31 108 GLU A O 1
ATOM 891 N N . GLU A 1 109 ? -15.595 1.773 15.152 1.00 71.88 109 GLU A N 1
ATOM 892 C CA . GLU A 1 109 ? -16.827 1.646 14.378 1.00 71.88 109 GLU A CA 1
ATOM 893 C C . GLU A 1 109 ? -16.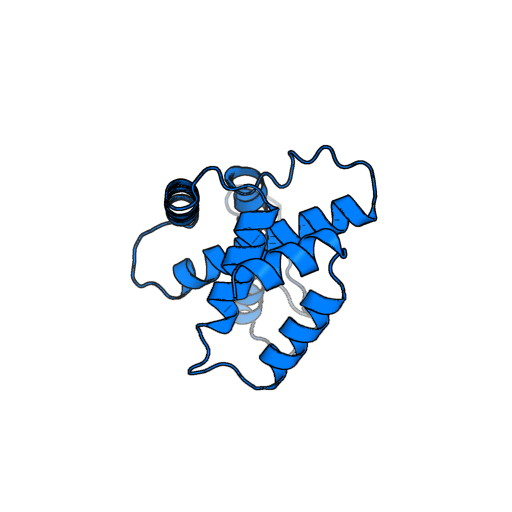528 1.275 12.916 1.00 71.88 109 GLU A C 1
ATOM 895 O O . GLU A 1 109 ? -17.202 0.417 12.345 1.00 71.88 109 GLU A O 1
ATOM 900 N N . ALA A 1 110 ? -15.472 1.844 12.324 1.00 73.25 110 ALA A N 1
ATOM 901 C CA . ALA A 1 110 ? -15.037 1.511 10.965 1.00 73.25 110 ALA A CA 1
ATOM 902 C C . ALA A 1 110 ? -14.513 0.070 10.857 1.00 73.25 110 ALA A C 1
ATOM 904 O O . ALA A 1 110 ? -14.808 -0.635 9.888 1.00 73.25 110 ALA A O 1
ATOM 905 N N . LEU A 1 111 ? -13.769 -0.393 11.867 1.00 74.12 111 LEU A N 1
ATOM 906 C CA . LEU A 1 111 ? -13.290 -1.773 11.949 1.00 74.12 111 LEU A CA 1
ATOM 907 C C . LEU A 1 111 ? -14.459 -2.751 12.105 1.00 74.12 111 LEU A C 1
ATOM 909 O O . LEU A 1 111 ? -14.477 -3.797 11.454 1.00 74.12 111 LEU A O 1
ATOM 913 N N . VAL A 1 112 ? -15.439 -2.401 12.943 1.00 77.56 112 VAL A N 1
ATOM 914 C CA . VAL A 1 112 ? -16.679 -3.168 13.099 1.00 77.56 112 VAL A CA 1
ATOM 915 C C . VAL A 1 112 ? -17.419 -3.270 11.773 1.00 77.56 112 VAL A C 1
ATOM 917 O O . VAL A 1 112 ? -17.725 -4.377 11.335 1.00 77.56 112 VAL A O 1
ATOM 920 N N . TYR A 1 113 ? -17.620 -2.144 11.093 1.00 76.88 113 TYR A N 1
ATOM 921 C CA . TYR A 1 113 ? -18.294 -2.100 9.801 1.00 76.88 113 TYR A CA 1
ATOM 922 C C . TYR A 1 113 ? -17.586 -2.954 8.740 1.00 76.88 113 TYR A C 1
ATOM 924 O O . TYR A 1 113 ? -18.233 -3.754 8.068 1.00 76.88 113 TYR A O 1
ATOM 932 N N . LEU A 1 114 ? -16.256 -2.854 8.628 1.00 76.19 114 LEU A N 1
ATOM 933 C CA . LEU A 1 114 ? -15.466 -3.663 7.695 1.00 76.19 114 LEU A CA 1
ATOM 934 C C . LEU A 1 114 ? -15.627 -5.164 7.966 1.00 76.19 114 LEU A C 1
ATOM 936 O O . LEU A 1 114 ? -15.832 -5.942 7.036 1.00 76.19 114 LEU A O 1
ATOM 940 N N . LEU A 1 115 ? -15.530 -5.580 9.230 1.00 74.50 115 LEU A N 1
ATOM 941 C CA . LEU A 1 115 ? -15.648 -6.990 9.603 1.00 74.50 115 LEU A CA 1
ATOM 942 C C . LEU A 1 115 ? -17.061 -7.530 9.357 1.00 74.50 115 LEU A C 1
ATOM 944 O O . LEU A 1 115 ? -17.201 -8.675 8.925 1.00 74.50 115 LEU A O 1
ATOM 948 N N . THR A 1 116 ? -18.092 -6.720 9.586 1.00 74.69 116 THR A N 1
ATOM 949 C CA . THR A 1 116 ? -19.479 -7.078 9.266 1.00 74.69 116 THR A CA 1
ATOM 950 C C . THR A 1 116 ? -19.690 -7.175 7.756 1.00 74.69 116 THR A C 1
ATOM 952 O O . THR A 1 116 ? -20.176 -8.199 7.285 1.00 74.69 116 THR A O 1
ATOM 955 N N . ALA A 1 117 ? -19.219 -6.197 6.978 1.00 74.81 117 ALA A N 1
ATOM 956 C CA . ALA A 1 117 ? -19.301 -6.230 5.518 1.00 74.81 117 ALA A CA 1
ATOM 957 C C . ALA A 1 117 ? -18.579 -7.458 4.932 1.00 74.81 117 ALA A C 1
ATOM 959 O O . ALA A 1 117 ? -19.120 -8.147 4.072 1.00 74.81 117 ALA A O 1
ATOM 960 N N . LEU A 1 118 ? -17.390 -7.803 5.443 1.00 69.00 118 LEU A N 1
ATOM 961 C CA . LEU A 1 118 ? -16.667 -9.015 5.034 1.00 69.00 118 LEU A CA 1
ATOM 962 C C . LEU A 1 118 ? -17.438 -10.305 5.356 1.00 69.00 118 LEU A C 1
ATOM 964 O O . LEU A 1 118 ? -17.361 -11.261 4.586 1.00 69.00 118 LEU A O 1
ATOM 968 N N . LYS A 1 119 ? -18.199 -10.337 6.459 1.00 68.69 119 LYS A N 1
ATOM 969 C CA . LYS A 1 119 ? -19.088 -11.463 6.799 1.00 68.69 119 LYS A CA 1
ATOM 970 C C . LYS A 1 119 ? -20.330 -11.533 5.905 1.00 68.69 119 LYS A C 1
ATOM 972 O O . LYS A 1 119 ? -20.850 -12.627 5.692 1.00 68.69 119 LYS A O 1
ATOM 977 N N . GLU A 1 120 ? -20.817 -10.402 5.404 1.00 67.00 120 GLU A N 1
ATOM 978 C CA . GLU A 1 120 ? -21.999 -10.326 4.535 1.00 67.00 120 GLU A CA 1
ATOM 979 C C . GLU A 1 120 ? -21.711 -10.715 3.079 1.00 67.00 120 GLU A C 1
ATOM 981 O O . GLU A 1 120 ? -22.605 -11.209 2.394 1.00 67.00 120 GLU A O 1
ATOM 986 N N . VAL A 1 121 ? -20.453 -10.643 2.623 1.00 65.81 121 VAL A N 1
ATOM 987 C CA . VAL A 1 121 ? -19.996 -11.127 1.293 1.00 65.81 121 VAL A CA 1
ATOM 988 C C . VAL A 1 121 ? -19.989 -12.677 1.196 1.00 65.81 121 VAL A C 1
ATOM 990 O O . VAL A 1 121 ? -19.381 -13.288 0.320 1.00 65.81 121 VAL A O 1
ATOM 993 N N . LYS A 1 122 ? -20.752 -13.342 2.070 1.00 56.06 122 LYS A N 1
ATOM 994 C CA . LYS A 1 122 ? -20.898 -14.788 2.306 1.00 56.06 122 LYS A CA 1
ATOM 995 C C . LYS A 1 122 ? -21.224 -15.666 1.090 1.00 56.06 122 LYS A C 1
ATOM 997 O O . LYS A 1 122 ? -21.244 -16.884 1.226 1.00 56.06 122 LYS A O 1
ATOM 1002 N N . ALA A 1 123 ? -21.493 -15.098 -0.081 1.00 53.53 123 ALA A N 1
ATOM 1003 C CA . ALA A 1 123 ? -21.872 -15.883 -1.250 1.00 53.53 123 ALA A CA 1
ATOM 1004 C C . ALA A 1 123 ? -20.684 -16.566 -1.959 1.00 53.53 123 ALA A C 1
ATOM 1006 O O . ALA A 1 123 ? -20.901 -17.581 -2.614 1.00 53.53 123 ALA A O 1
ATOM 1007 N N . GLU A 1 124 ? -19.442 -16.075 -1.824 1.00 55.59 124 GLU A N 1
ATOM 1008 C CA . GLU A 1 124 ? -18.310 -16.584 -2.636 1.00 55.59 124 GLU A CA 1
ATOM 1009 C C . GLU A 1 124 ? -16.968 -16.727 -1.895 1.00 55.59 124 GLU A C 1
ATOM 1011 O O . GLU A 1 124 ? -15.920 -16.937 -2.508 1.00 55.59 124 GLU A O 1
ATOM 1016 N N . ILE A 1 125 ? -16.960 -16.637 -0.567 1.00 58.75 125 ILE A N 1
ATOM 1017 C CA . ILE A 1 125 ? -15.721 -16.672 0.211 1.00 58.75 125 ILE A CA 1
ATOM 1018 C C . ILE A 1 125 ? -15.462 -18.091 0.750 1.00 58.75 125 ILE A C 1
ATOM 1020 O O . ILE A 1 125 ? -16.287 -18.681 1.437 1.00 58.75 125 ILE A O 1
ATOM 1024 N N . SER A 1 126 ? -14.287 -18.646 0.429 1.00 66.88 126 SER A N 1
ATOM 1025 C CA . SER A 1 126 ? -13.801 -19.946 0.921 1.00 66.88 126 SER A CA 1
ATOM 1026 C C . SER A 1 126 ? -13.865 -20.046 2.455 1.00 66.88 126 SER A C 1
ATOM 1028 O O . SER A 1 126 ? -13.478 -19.106 3.149 1.00 66.88 126 SER A O 1
ATOM 1030 N N . ALA A 1 127 ? -14.220 -21.224 2.986 1.00 69.12 127 ALA A N 1
ATOM 1031 C CA . ALA A 1 127 ? -14.197 -21.549 4.422 1.00 69.12 127 ALA A CA 1
ATOM 1032 C C . ALA A 1 127 ? -12.858 -21.208 5.118 1.00 69.12 127 ALA A C 1
ATOM 1034 O O . ALA A 1 127 ? -12.804 -20.982 6.327 1.00 69.12 127 ALA A O 1
ATOM 1035 N N . THR A 1 128 ? -11.762 -21.132 4.356 1.00 67.75 128 THR A N 1
ATOM 1036 C CA . THR A 1 128 ? -10.451 -20.693 4.849 1.00 67.75 128 THR A CA 1
ATOM 1037 C C . THR A 1 128 ? -10.454 -19.233 5.305 1.00 67.75 128 THR A C 1
ATOM 1039 O O . THR A 1 128 ? -9.827 -18.897 6.305 1.00 67.75 128 THR A O 1
ATOM 1042 N N . VAL A 1 129 ? -11.153 -18.352 4.593 1.00 69.94 129 VAL A N 1
ATOM 1043 C CA . VAL A 1 129 ? -11.206 -16.921 4.918 1.00 69.94 129 VAL A CA 1
ATOM 1044 C C . VAL A 1 129 ? -12.120 -16.675 6.116 1.00 69.94 129 VAL A C 1
ATOM 1046 O O . VAL A 1 129 ? -11.769 -15.861 6.964 1.00 69.94 129 VAL A O 1
ATOM 1049 N N . GLU A 1 130 ? -13.217 -17.428 6.258 1.00 69.88 130 GLU A N 1
ATOM 1050 C CA . GLU A 1 130 ? -14.037 -17.399 7.480 1.00 69.88 130 GLU A CA 1
ATOM 1051 C C . GLU A 1 130 ? -13.201 -17.764 8.716 1.00 69.88 130 GLU A C 1
ATOM 1053 O O . GLU A 1 130 ? -13.192 -17.026 9.700 1.00 69.88 130 GLU A O 1
ATOM 1058 N N . GLN A 1 131 ? -12.402 -18.836 8.639 1.00 73.94 131 GLN A N 1
ATOM 1059 C CA . GLN A 1 131 ? -11.492 -19.207 9.729 1.00 73.94 131 GLN A CA 1
ATOM 1060 C C . GLN A 1 131 ? -10.446 -18.127 10.031 1.00 73.94 131 GLN A C 1
ATOM 1062 O O . GLN A 1 131 ? -10.119 -17.894 11.197 1.00 73.94 131 GLN A O 1
ATOM 1067 N N . ILE A 1 132 ? -9.900 -17.472 9.003 1.00 76.31 132 ILE A N 1
ATOM 1068 C CA . ILE A 1 132 ? -8.934 -16.380 9.182 1.00 76.31 132 ILE A CA 1
ATOM 1069 C C . ILE A 1 132 ? -9.598 -15.188 9.879 1.00 76.31 132 ILE A C 1
ATOM 1071 O O . ILE A 1 132 ? -9.010 -14.641 10.813 1.00 76.31 132 ILE A O 1
ATOM 1075 N N . LEU A 1 133 ? -10.817 -14.817 9.481 1.00 74.00 133 LEU A N 1
ATOM 1076 C CA . LEU A 1 133 ? -11.571 -13.722 10.096 1.00 74.00 133 LEU A CA 1
ATOM 1077 C C . LEU A 1 133 ? -11.911 -14.021 11.560 1.00 74.00 133 LEU A C 1
ATOM 1079 O O . LEU A 1 133 ? -11.699 -13.168 12.422 1.00 74.00 133 LEU A O 1
ATOM 1083 N N . ASP A 1 134 ? -12.354 -15.237 11.871 1.00 78.19 134 ASP A N 1
ATOM 1084 C CA . ASP A 1 134 ? -12.654 -15.634 13.249 1.00 78.19 134 ASP A CA 1
ATOM 1085 C C . ASP A 1 134 ? -11.405 -15.642 14.138 1.00 78.19 134 ASP A C 1
ATOM 1087 O O . ASP A 1 134 ? -11.443 -15.198 15.291 1.00 78.19 134 ASP A O 1
ATOM 1091 N N . ASN A 1 135 ? -10.275 -16.116 13.609 1.00 80.81 135 ASN A N 1
ATOM 1092 C CA . ASN A 1 135 ? -9.004 -16.075 14.327 1.00 80.81 135 ASN A CA 1
ATOM 1093 C C . ASN A 1 135 ? -8.519 -14.637 14.530 1.00 80.81 135 ASN A C 1
ATOM 1095 O O . ASN A 1 135 ? -8.045 -14.304 15.616 1.00 80.81 135 ASN A O 1
ATOM 1099 N N . PHE A 1 136 ? -8.687 -13.774 13.529 1.00 79.50 136 PHE A N 1
ATOM 1100 C CA . PHE A 1 136 ? -8.367 -12.356 13.641 1.00 79.50 136 PHE A CA 1
ATOM 1101 C C . PHE A 1 136 ? -9.195 -11.677 14.739 1.00 79.50 136 PHE A C 1
ATOM 1103 O O . PHE A 1 136 ? -8.623 -11.015 15.604 1.00 79.50 136 PHE A O 1
ATOM 1110 N N . ILE A 1 137 ? -10.512 -11.910 14.785 1.00 79.81 137 ILE A N 1
ATOM 1111 C CA . ILE A 1 137 ? -11.398 -11.339 15.815 1.00 79.81 137 ILE A CA 1
ATOM 1112 C C . ILE A 1 137 ? -10.964 -11.767 17.2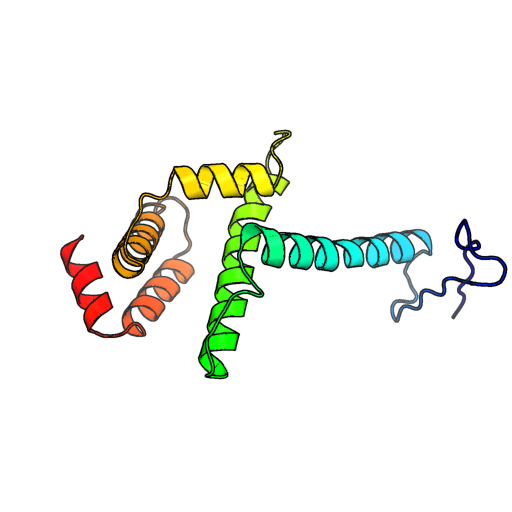25 1.00 79.81 137 ILE A C 1
ATOM 1114 O O . ILE A 1 137 ? -10.926 -10.935 18.132 1.00 79.81 137 ILE A O 1
ATOM 1118 N N . LYS A 1 138 ? -10.581 -13.036 17.420 1.00 82.81 138 LYS A N 1
ATOM 1119 C CA . LYS A 1 138 ? -10.090 -13.537 18.720 1.00 82.81 138 LYS A CA 1
ATOM 1120 C C . LYS A 1 138 ? -8.792 -12.868 19.179 1.00 82.81 138 LYS A C 1
ATOM 1122 O O . LYS A 1 138 ? -8.548 -12.799 20.382 1.00 82.81 138 LYS A O 1
ATOM 1127 N N . LEU A 1 139 ? -7.969 -12.395 18.244 1.00 80.94 139 LEU A N 1
ATOM 1128 C CA . LEU A 1 139 ? -6.703 -11.712 18.526 1.00 80.94 139 LEU A CA 1
ATOM 1129 C C . LEU A 1 139 ? -6.882 -10.216 18.824 1.00 80.94 139 LEU A C 1
ATOM 1131 O O . LEU A 1 139 ? -5.950 -9.579 19.318 1.00 80.94 139 LEU A O 1
ATOM 1135 N N . LEU A 1 140 ? -8.061 -9.645 18.562 1.00 78.38 140 LEU A N 1
ATOM 1136 C CA . LEU A 1 140 ? -8.338 -8.249 18.885 1.00 78.38 140 LEU A CA 1
ATOM 1137 C C . LEU A 1 140 ? -8.474 -8.041 20.405 1.00 78.38 140 LEU A C 1
ATOM 1139 O O . LEU A 1 140 ? -9.011 -8.899 21.102 1.00 78.38 140 LEU A O 1
ATOM 1143 N N . PRO A 1 141 ? -8.066 -6.880 20.939 1.00 79.62 141 PRO A N 1
ATOM 1144 C CA . PRO A 1 141 ? -8.386 -6.452 22.296 1.00 79.62 141 PRO A CA 1
ATOM 1145 C C . PRO A 1 141 ? -9.863 -6.629 22.692 1.00 79.62 141 PRO A C 1
ATOM 1147 O O . PRO A 1 141 ? -10.777 -6.334 21.922 1.00 79.62 141 PRO A O 1
ATOM 1150 N N . VAL A 1 142 ? -10.101 -7.033 23.947 1.00 76.62 142 VAL A N 1
ATOM 1151 C CA . VAL A 1 142 ? -11.433 -7.391 24.486 1.00 76.62 142 VAL A CA 1
ATOM 1152 C C . VAL A 1 142 ? -12.487 -6.294 24.293 1.00 76.62 142 VAL A C 1
ATOM 1154 O O . VAL A 1 142 ? -13.662 -6.594 24.089 1.00 76.62 142 VAL A O 1
ATOM 1157 N N . PHE A 1 143 ? -12.096 -5.018 24.347 1.00 71.00 143 PHE A N 1
ATOM 1158 C CA . PHE A 1 143 ? -13.032 -3.910 24.142 1.00 71.00 143 PHE A CA 1
ATOM 1159 C C . PHE A 1 143 ? -13.584 -3.866 22.704 1.00 71.00 143 PHE A C 1
ATOM 1161 O O . PHE A 1 143 ? -14.777 -3.626 22.533 1.00 71.00 143 PHE A O 1
ATOM 1168 N N . MET A 1 144 ? -12.768 -4.199 21.694 1.00 70.00 144 MET A N 1
ATOM 1169 C CA . MET A 1 144 ? -13.203 -4.285 20.293 1.00 70.00 144 MET A CA 1
ATOM 1170 C C . MET A 1 144 ? -14.040 -5.538 20.033 1.00 70.00 144 MET A C 1
ATOM 1172 O O . MET A 1 144 ? -15.060 -5.459 19.354 1.00 70.00 144 MET A O 1
ATOM 1176 N N . GLN A 1 145 ? -13.687 -6.679 20.640 1.00 75.81 145 GLN A N 1
ATOM 1177 C CA . GLN A 1 145 ? -14.509 -7.897 20.558 1.00 75.81 145 GLN A CA 1
ATOM 1178 C C . GLN A 1 145 ? -15.942 -7.647 21.056 1.00 75.81 145 GLN A C 1
ATOM 1180 O O . GLN A 1 145 ? -16.912 -8.088 20.445 1.00 75.81 145 GLN A O 1
ATOM 1185 N N . LYS A 1 146 ? -16.086 -6.896 22.156 1.00 75.06 146 LYS A N 1
ATOM 1186 C CA . LYS A 1 146 ? -17.395 -6.551 22.728 1.00 75.06 146 LYS A CA 1
ATOM 1187 C C . LYS A 1 146 ? -18.218 -5.624 21.832 1.00 75.06 146 LYS A C 1
ATOM 1189 O O . LYS A 1 146 ? -19.437 -5.766 21.815 1.00 75.06 146 LYS A O 1
ATOM 1194 N N . GLN A 1 147 ? -17.593 -4.691 21.112 1.00 68.94 147 GLN A N 1
ATOM 1195 C CA . GLN A 1 147 ? -18.314 -3.842 20.156 1.00 68.94 147 GLN A CA 1
ATOM 1196 C C . GLN A 1 147 ? -18.772 -4.627 18.919 1.00 68.94 147 GLN A C 1
ATOM 1198 O O . GLN A 1 147 ? -19.909 -4.457 18.481 1.00 68.94 147 GLN A O 1
ATOM 1203 N N . LEU A 1 148 ? -17.943 -5.551 18.426 1.00 66.69 148 LEU A N 1
ATOM 1204 C CA . LEU A 1 148 ? -18.280 -6.444 17.310 1.00 66.69 148 LEU A CA 1
ATOM 1205 C C . LEU A 1 148 ? -19.463 -7.378 17.612 1.00 66.69 148 LEU A C 1
ATOM 1207 O O . LEU A 1 148 ? -20.224 -7.718 16.716 1.00 66.69 148 LEU A O 1
ATOM 1211 N N . LEU A 1 149 ? -19.629 -7.798 18.869 1.00 62.03 149 LEU A N 1
ATOM 1212 C CA . LEU A 1 149 ? -20.747 -8.652 19.298 1.00 62.03 149 LEU A CA 1
ATOM 1213 C C . LEU A 1 149 ? -22.047 -7.877 19.561 1.00 62.03 149 LEU A C 1
ATOM 1215 O O . LEU A 1 149 ? -23.097 -8.494 19.689 1.00 62.03 149 LEU A O 1
ATOM 1219 N N . ARG A 1 150 ? -21.991 -6.544 19.684 1.00 55.97 150 ARG A N 1
ATOM 1220 C CA . ARG A 1 150 ? -23.173 -5.686 19.905 1.00 55.97 150 ARG A CA 1
ATOM 1221 C C . ARG A 1 150 ? -23.888 -5.279 18.619 1.00 55.97 150 ARG A C 1
ATOM 1223 O O . ARG A 1 150 ? -25.019 -4.819 18.691 1.00 55.97 150 ARG A O 1
ATOM 1230 N N . THR A 1 151 ? -23.200 -5.375 17.489 1.00 49.44 151 THR A N 1
ATOM 1231 C CA . THR A 1 151 ? -23.666 -4.954 16.159 1.00 49.44 151 THR A CA 1
ATOM 1232 C C . THR A 1 151 ? -24.118 -6.129 15.285 1.00 49.44 151 THR A C 1
ATOM 1234 O O . THR A 1 151 ? -24.532 -5.900 14.153 1.00 49.44 151 THR A O 1
ATOM 1237 N N . ALA A 1 152 ? -24.048 -7.360 15.809 1.00 42.50 152 ALA A N 1
ATOM 1238 C CA . ALA A 1 152 ? -24.531 -8.592 15.184 1.00 42.50 152 ALA A CA 1
ATOM 1239 C C . ALA A 1 152 ? -25.959 -8.949 15.623 1.00 42.50 152 ALA A C 1
ATOM 1241 O O . ALA A 1 152 ? -26.328 -8.601 16.769 1.00 42.50 152 ALA A O 1
#

Organism: Lactobacillus helveticus (NCBI:txid1587)

pLDDT: mean 76.51, std 13.3, range [34.44, 94.81]

InterPro domains:
  IPR002559 Transposase IS4-like domain [PF01609] (18-75)
  IPR012337 Ribonuclease H-like superfamily [SSF53098] (7-116)

Secondary structure (DSSP, 8-state):
-----PPPTT-TT-------S-TT--HHHHHHHHHHTHHHHHHHHHHHHTS-TT-----SHHHHHHHHHHHHHHHHHHHHHHHH-SS---HHHHHHHHHHHS-S--HHHHHHHHHHHHHHTTTS--HHHHHHHHHHHHHS-HHHHHHHTT--

Sequence (152 aa):
MNVWLPPKRGSKGKYLVLATTQYKLHPQEIIQLYGRRWKIETYFKAAKQYLALNKSQIQSYDGQCGYIAVTALTYDLLAWPERQSIDDRTLGDLFYLMNEALPDLAFEEALVYLLTALKEVKAEISATVEQILDNFIKLLPVFMQKQLLRTA

Foldseek 3Di:
DDFDDDDDPPDPPDGDGQDDPDPPDDPVVSVVVVVCVVVVVVLVVCLVPQVVLVPDPDPDPVVNVVSVVVSSVVLCVLVVCVVVDPDPDDSVNSSVVVVVVDDVAPPLRVVLVVLVVVVVVPPDDDPVVVVVSVVVLVPDPPVSVVVNVVVD